Protein AF-A0A945E3A4-F1 (afdb_monomer)

Radius of gyration: 20.79 Å; Cα contacts (8 Å, |Δi|>4): 208; chains: 1; bounding box: 41×54×49 Å

Structure (mmCIF, N/CA/C/O backbone):
data_AF-A0A945E3A4-F1
#
_entry.id   AF-A0A945E3A4-F1
#
loop_
_atom_site.group_PDB
_atom_site.id
_atom_site.type_symbol
_atom_site.label_atom_id
_atom_site.label_alt_id
_atom_site.label_comp_id
_atom_site.label_asym_id
_atom_site.label_entity_id
_atom_site.label_seq_id
_atom_site.pdbx_PDB_ins_code
_atom_site.Cartn_x
_atom_site.Cartn_y
_atom_site.Cartn_z
_atom_site.occupancy
_atom_site.B_iso_or_equiv
_atom_site.auth_seq_id
_atom_site.auth_comp_id
_atom_site.auth_asym_id
_atom_site.auth_atom_id
_atom_site.pdbx_PDB_model_num
ATOM 1 N N . MET A 1 1 ? 15.878 -13.103 3.533 1.00 56.16 1 MET A N 1
ATOM 2 C CA . MET A 1 1 ? 15.530 -12.099 4.561 1.00 56.16 1 MET A CA 1
ATOM 3 C C . MET A 1 1 ? 14.055 -11.806 4.390 1.00 56.16 1 MET A C 1
ATOM 5 O O . MET A 1 1 ? 13.652 -11.613 3.253 1.00 56.16 1 MET A O 1
ATOM 9 N N . THR A 1 2 ? 13.260 -11.865 5.453 1.00 68.75 2 THR A N 1
ATOM 10 C CA . THR A 1 2 ? 11.820 -11.583 5.386 1.00 68.75 2 THR A CA 1
ATOM 11 C C . THR A 1 2 ? 11.593 -10.082 5.463 1.00 68.75 2 THR A C 1
ATOM 13 O O . THR A 1 2 ? 12.149 -9.411 6.336 1.00 68.75 2 THR A O 1
ATOM 16 N N . GLU A 1 3 ? 10.825 -9.546 4.524 1.00 74.25 3 GLU A N 1
ATOM 17 C CA . GLU A 1 3 ? 10.538 -8.121 4.452 1.00 74.25 3 GLU A CA 1
ATOM 18 C C . GLU A 1 3 ? 9.245 -7.838 5.209 1.00 74.25 3 GLU A C 1
ATOM 20 O O . GLU A 1 3 ? 8.209 -8.436 4.931 1.00 74.25 3 GLU A O 1
ATOM 25 N N . LYS A 1 4 ? 9.311 -6.948 6.201 1.00 82.12 4 LYS A N 1
ATOM 26 C CA . LYS A 1 4 ? 8.195 -6.696 7.116 1.00 82.12 4 LYS A CA 1
ATOM 27 C C . LYS A 1 4 ? 7.527 -5.361 6.839 1.00 82.12 4 LYS A C 1
ATOM 29 O O . LYS A 1 4 ? 8.191 -4.324 6.792 1.00 82.12 4 LYS A O 1
ATOM 34 N N . VAL A 1 5 ? 6.204 -5.388 6.742 1.00 84.38 5 VAL A N 1
ATOM 35 C CA . VAL A 1 5 ? 5.333 -4.218 6.636 1.00 84.38 5 VAL A CA 1
ATOM 36 C C . VAL A 1 5 ? 4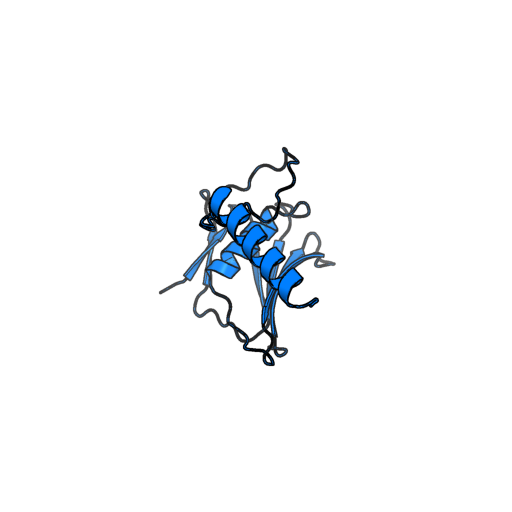.606 -4.030 7.959 1.00 84.38 5 VAL A C 1
ATOM 38 O O . VAL A 1 5 ? 3.935 -4.933 8.453 1.00 84.38 5 VAL A O 1
ATOM 41 N N . LEU A 1 6 ? 4.735 -2.841 8.542 1.00 84.88 6 LEU A N 1
ATOM 42 C CA . LEU A 1 6 ? 4.169 -2.513 9.845 1.00 84.88 6 LEU A CA 1
ATOM 43 C C . LEU A 1 6 ? 2.809 -1.841 9.684 1.00 84.88 6 LEU A C 1
ATOM 45 O O . LEU A 1 6 ? 2.705 -0.782 9.060 1.00 84.88 6 LEU A O 1
ATOM 49 N N . ILE A 1 7 ? 1.780 -2.387 10.323 1.00 84.56 7 ILE A N 1
ATOM 50 C CA . ILE A 1 7 ? 0.437 -1.796 10.325 1.00 84.56 7 ILE A CA 1
ATOM 51 C C . ILE A 1 7 ? -0.021 -1.450 11.747 1.00 84.56 7 ILE A C 1
ATOM 53 O O . ILE A 1 7 ? 0.414 -2.085 12.708 1.00 84.56 7 ILE A O 1
ATOM 57 N N . PRO A 1 8 ? -0.881 -0.435 11.934 1.00 82.62 8 PRO A N 1
ATOM 58 C CA . PRO A 1 8 ? -1.488 -0.169 13.232 1.00 82.62 8 PRO A CA 1
ATOM 59 C C . PRO A 1 8 ? -2.311 -1.364 13.707 1.00 82.62 8 PRO A C 1
ATOM 61 O O . PRO A 1 8 ? -3.031 -1.974 12.915 1.00 82.62 8 PRO A O 1
ATOM 64 N N . GLN A 1 9 ? -2.270 -1.622 15.012 1.00 81.19 9 GLN A N 1
ATOM 65 C CA . GLN A 1 9 ? -3.036 -2.704 15.634 1.00 81.19 9 GLN A CA 1
ATOM 66 C C . GLN A 1 9 ? -4.531 -2.638 15.303 1.00 81.19 9 GLN A C 1
ATOM 68 O O . GLN A 1 9 ? -5.145 -1.563 15.345 1.00 81.19 9 GLN A O 1
ATOM 73 N N . GLY A 1 10 ? -5.105 -3.804 14.999 1.00 78.06 10 GLY A N 1
ATOM 74 C CA . GLY A 1 10 ? -6.512 -3.957 14.632 1.00 78.06 10 GLY A CA 1
ATOM 75 C C . GLY A 1 10 ? -6.863 -3.485 13.217 1.00 78.06 10 GLY A C 1
ATOM 76 O O . GLY A 1 10 ? -8.045 -3.393 12.891 1.00 78.06 10 GLY A O 1
ATOM 77 N N . THR A 1 11 ? -5.873 -3.169 12.377 1.00 83.50 11 THR A N 1
ATOM 78 C CA . THR A 1 11 ? -6.103 -2.898 10.952 1.00 83.50 11 THR A CA 1
ATOM 79 C C . THR A 1 11 ? -6.183 -4.219 10.201 1.00 83.50 11 THR A C 1
ATOM 81 O O . THR A 1 11 ? -5.212 -4.965 10.165 1.00 83.50 11 THR A O 1
ATOM 84 N N . LYS A 1 12 ? -7.314 -4.498 9.552 1.00 88.38 12 LYS A N 1
ATOM 85 C CA . LYS A 1 12 ? -7.415 -5.635 8.631 1.00 88.38 12 LYS A CA 1
ATOM 86 C C . LYS A 1 12 ? -6.824 -5.233 7.283 1.00 88.38 12 LYS A C 1
ATOM 88 O O . LYS A 1 12 ? -7.312 -4.279 6.676 1.00 88.38 12 LYS A O 1
ATOM 93 N N . LEU A 1 13 ? -5.788 -5.938 6.838 1.00 89.56 13 LEU A N 1
ATOM 94 C CA . LEU A 1 13 ? -5.137 -5.734 5.546 1.00 89.56 13 LEU A CA 1
ATOM 95 C C . LEU A 1 13 ? -5.188 -7.035 4.740 1.00 89.56 13 LEU A C 1
ATOM 97 O O . LEU A 1 13 ? -4.838 -8.089 5.261 1.00 89.56 13 LEU A O 1
ATOM 101 N N . ASP A 1 14 ? -5.595 -6.930 3.482 1.00 89.94 14 ASP A N 1
ATOM 102 C CA . ASP A 1 14 ? -5.547 -7.999 2.489 1.00 89.94 14 ASP A CA 1
ATOM 103 C C . ASP A 1 14 ? -4.699 -7.537 1.298 1.00 89.94 14 ASP A C 1
ATOM 105 O O . ASP A 1 14 ? -4.829 -6.395 0.847 1.00 89.94 14 ASP A O 1
ATOM 109 N N . ILE A 1 15 ? -3.806 -8.399 0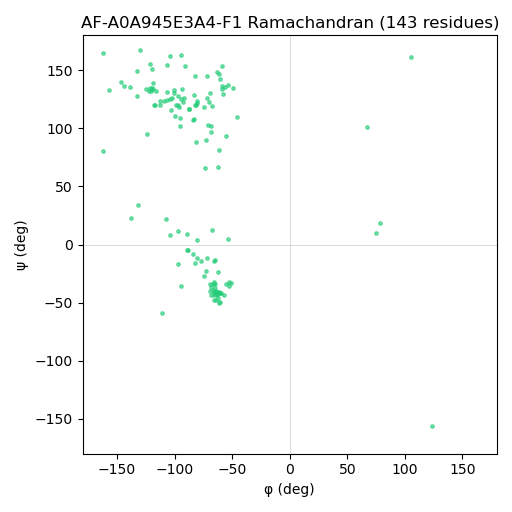.813 1.00 89.38 15 ILE A N 1
ATOM 110 C CA . ILE A 1 15 ? -2.918 -8.099 -0.314 1.00 89.38 15 ILE A CA 1
ATOM 111 C C . ILE A 1 15 ? -3.235 -9.074 -1.435 1.00 89.38 15 ILE A C 1
ATOM 113 O O . ILE A 1 15 ? -3.096 -10.285 -1.290 1.00 89.38 15 ILE A O 1
ATOM 117 N N . GLN A 1 16 ? -3.638 -8.516 -2.567 1.00 90.75 16 GLN A N 1
ATOM 118 C CA . GLN A 1 16 ? -4.027 -9.243 -3.760 1.00 90.75 16 GLN A CA 1
ATOM 119 C C . GLN A 1 16 ? -3.050 -8.913 -4.880 1.00 90.75 16 GLN A C 1
ATOM 121 O O . GLN A 1 16 ? -2.778 -7.741 -5.147 1.00 90.75 16 GLN A O 1
ATOM 126 N N . TYR A 1 17 ? -2.568 -9.941 -5.565 1.00 89.06 17 TYR A N 1
ATOM 127 C CA . TYR A 1 17 ? -1.760 -9.788 -6.769 1.00 89.06 17 TYR A CA 1
ATOM 128 C C . TYR A 1 17 ? -2.661 -9.938 -7.990 1.00 89.06 17 TYR A C 1
ATOM 130 O O . TYR A 1 17 ? -3.447 -10.880 -8.080 1.00 89.06 17 TYR A O 1
ATOM 138 N N . GLY A 1 18 ? -2.601 -8.961 -8.887 1.00 84.31 18 GLY A N 1
ATOM 139 C CA . GLY A 1 18 ? -3.286 -8.976 -10.170 1.00 84.31 18 GLY A CA 1
ATOM 140 C C . GLY A 1 18 ? -2.318 -9.270 -11.308 1.00 84.31 18 GLY A C 1
ATOM 141 O O . GLY A 1 18 ? -1.109 -9.106 -11.166 1.00 84.31 18 GLY A O 1
ATOM 142 N N . GLU A 1 19 ? -2.872 -9.675 -12.446 1.00 83.12 19 GLU A N 1
ATOM 143 C CA . GLU A 1 19 ? -2.101 -9.919 -13.665 1.00 83.12 19 GLU A CA 1
ATOM 144 C C . GLU A 1 19 ? -1.399 -8.653 -14.158 1.00 83.12 19 GLU A C 1
ATOM 146 O O . GLU A 1 19 ? -1.930 -7.547 -14.045 1.00 83.12 19 GLU A O 1
ATOM 151 N N . ASP A 1 20 ? -0.222 -8.820 -14.752 1.00 84.62 20 ASP A N 1
ATOM 152 C CA . ASP A 1 20 ? 0.514 -7.734 -15.385 1.00 84.62 20 ASP A CA 1
ATOM 153 C C . ASP A 1 20 ? -0.221 -7.232 -16.639 1.00 84.62 20 ASP A C 1
ATOM 155 O O . ASP A 1 20 ? -0.444 -7.975 -17.592 1.00 84.62 20 ASP A O 1
ATOM 159 N N . GLN A 1 21 ? -0.602 -5.954 -16.631 1.00 83.81 21 GLN A N 1
ATOM 160 C CA . GLN A 1 21 ? -1.292 -5.277 -17.739 1.00 83.81 21 GLN A CA 1
ATOM 161 C C . GLN A 1 21 ? -0.371 -4.279 -18.468 1.00 83.81 21 GLN A C 1
ATOM 163 O O . GLN A 1 21 ? -0.842 -3.306 -19.058 1.00 83.81 21 GLN A O 1
ATOM 168 N N . GLY A 1 22 ? 0.952 -4.452 -18.367 1.00 83.75 22 GLY A N 1
ATOM 169 C CA . GLY A 1 22 ? 1.936 -3.514 -18.921 1.00 83.75 22 GLY A CA 1
ATOM 170 C C . GLY A 1 22 ? 2.136 -2.265 -18.053 1.00 83.75 22 GLY A C 1
ATOM 171 O O . GLY A 1 22 ? 2.649 -1.242 -18.518 1.00 83.75 22 GLY A O 1
ATOM 172 N N . SER A 1 23 ? 1.730 -2.322 -16.780 1.00 86.31 23 SER A N 1
ATOM 173 C CA . SER A 1 23 ? 1.817 -1.209 -15.829 1.00 86.31 23 SER A CA 1
ATOM 174 C C . SER A 1 23 ? 2.082 -1.692 -14.410 1.00 86.31 23 SER A C 1
ATOM 176 O O . SER A 1 23 ? 1.429 -2.634 -13.967 1.00 86.31 23 SER A O 1
ATOM 178 N N . ASN A 1 24 ? 2.939 -0.978 -13.676 1.00 89.62 24 ASN A N 1
ATOM 179 C CA . ASN A 1 24 ? 3.138 -1.206 -12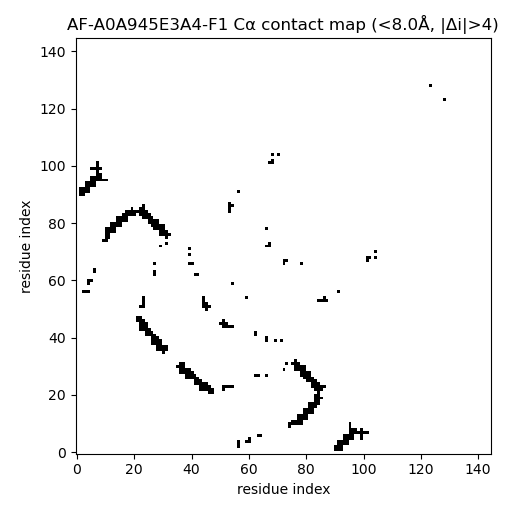.247 1.00 89.62 24 ASN A CA 1
ATOM 180 C C . ASN A 1 24 ? 2.267 -0.245 -11.443 1.00 89.62 24 ASN A C 1
ATOM 182 O O . ASN A 1 24 ? 2.509 0.967 -11.404 1.00 89.62 24 ASN A O 1
ATOM 186 N N . LEU A 1 25 ? 1.232 -0.785 -10.803 1.00 91.31 25 LEU A N 1
ATOM 187 C CA . LEU A 1 25 ? 0.225 -0.004 -10.102 1.00 91.31 25 LEU A CA 1
ATOM 188 C C . LEU A 1 25 ? -0.248 -0.717 -8.827 1.00 91.31 25 LEU A C 1
ATOM 190 O O . LEU A 1 25 ? -0.509 -1.913 -8.831 1.00 91.31 25 LEU A O 1
ATOM 194 N N . ILE A 1 26 ? -0.389 0.024 -7.729 1.00 91.75 26 ILE A N 1
ATOM 195 C CA . ILE A 1 26 ? -1.048 -0.459 -6.512 1.00 91.75 26 ILE A CA 1
ATOM 196 C C . ILE A 1 26 ? -2.331 0.329 -6.317 1.00 91.75 26 ILE A C 1
ATOM 198 O O . ILE A 1 26 ? -2.298 1.554 -6.188 1.00 91.75 26 ILE A O 1
ATOM 202 N N . HIS A 1 27 ? -3.451 -0.371 -6.222 1.00 92.44 27 HIS A N 1
ATOM 203 C CA . HIS A 1 27 ? -4.725 0.200 -5.817 1.00 92.44 27 HIS A CA 1
ATOM 204 C C . HIS A 1 27 ? -5.010 -0.128 -4.353 1.00 92.44 27 HIS A C 1
ATOM 206 O O . HIS A 1 27 ? -4.902 -1.278 -3.940 1.00 92.44 27 HIS A O 1
ATOM 212 N N . ALA A 1 28 ? -5.425 0.871 -3.583 1.00 92.94 28 ALA A N 1
ATOM 213 C CA . ALA A 1 28 ? -5.941 0.693 -2.237 1.00 92.94 28 ALA A CA 1
ATOM 214 C C . ALA A 1 28 ? -7.466 0.844 -2.249 1.00 92.94 28 ALA A C 1
ATOM 216 O O . ALA A 1 28 ? -7.987 1.876 -2.683 1.00 92.94 28 ALA A O 1
ATOM 217 N N . PHE A 1 29 ? -8.169 -0.159 -1.733 1.00 91.69 29 PHE A N 1
ATOM 218 C CA . PHE A 1 29 ? -9.620 -0.171 -1.576 1.00 91.69 29 PHE A CA 1
ATOM 219 C C . PHE A 1 29 ? -10.016 -0.369 -0.115 1.00 91.69 29 PHE A C 1
ATOM 221 O O . PHE A 1 29 ? -9.277 -0.951 0.676 1.00 91.69 29 PHE A O 1
ATOM 228 N N . LEU A 1 30 ? -11.212 0.090 0.240 1.00 91.19 30 LEU A N 1
ATOM 229 C CA . LEU A 1 30 ? -11.846 -0.190 1.519 1.00 91.19 30 LEU A CA 1
ATOM 230 C C . LEU A 1 30 ? -13.068 -1.065 1.329 1.00 91.19 30 LEU A C 1
ATOM 232 O O . LEU A 1 30 ? -14.063 -0.650 0.726 1.00 91.19 30 LEU A O 1
ATOM 236 N N . LYS A 1 31 ? -13.023 -2.230 1.960 1.00 89.06 31 LYS A N 1
ATOM 237 C CA . LYS A 1 31 ? -14.168 -3.113 2.100 1.00 89.06 31 LYS A CA 1
ATOM 238 C C . LYS A 1 31 ? -14.839 -2.844 3.441 1.00 89.06 31 LYS A C 1
ATOM 240 O O . LYS A 1 31 ? -14.332 -3.217 4.501 1.00 89.06 31 LYS A O 1
ATOM 245 N N . ILE A 1 32 ? -15.945 -2.103 3.387 1.00 82.88 32 ILE A N 1
ATOM 246 C CA . ILE A 1 32 ? -16.776 -1.752 4.553 1.00 82.88 32 ILE A CA 1
ATOM 247 C C . ILE A 1 32 ? -17.922 -2.761 4.707 1.00 82.88 32 ILE A C 1
ATOM 249 O O . ILE A 1 32 ? -18.297 -3.103 5.824 1.00 82.88 32 ILE A O 1
ATOM 253 N N . THR A 1 33 ? -18.455 -3.238 3.582 1.00 76.81 33 THR A N 1
ATOM 254 C CA . THR A 1 33 ? -19.507 -4.254 3.477 1.00 76.81 33 THR A CA 1
ATOM 255 C C . THR A 1 33 ? -19.071 -5.327 2.482 1.00 76.81 33 THR A C 1
ATOM 257 O O . THR A 1 33 ? -18.121 -5.128 1.724 1.00 76.81 33 THR A O 1
ATOM 260 N N . ASP A 1 34 ? -19.776 -6.457 2.445 1.00 73.62 34 ASP A N 1
ATOM 261 C CA . ASP A 1 34 ? -19.424 -7.567 1.550 1.00 73.62 34 ASP A CA 1
ATOM 262 C C . ASP A 1 34 ? -19.723 -7.301 0.068 1.00 73.62 34 ASP A C 1
ATOM 264 O O . ASP A 1 34 ? -19.251 -8.041 -0.791 1.00 73.62 34 ASP A O 1
ATOM 268 N N . TYR A 1 35 ? -20.464 -6.233 -0.239 1.00 64.44 35 TYR A N 1
ATOM 269 C CA . TYR A 1 35 ? -21.019 -5.989 -1.572 1.00 64.44 35 TYR A CA 1
ATOM 270 C C . TYR A 1 35 ? -20.194 -5.045 -2.453 1.00 64.44 35 TYR A C 1
ATOM 272 O O . TYR A 1 35 ? -20.427 -5.003 -3.659 1.00 64.44 35 TYR A O 1
ATOM 280 N N . SER A 1 36 ? -19.262 -4.264 -1.895 1.00 75.62 36 SER A N 1
ATOM 281 C CA . SER A 1 36 ? -18.509 -3.289 -2.695 1.00 75.62 36 SER A CA 1
ATOM 282 C C . SER A 1 36 ? -17.162 -2.900 -2.092 1.00 75.62 36 SER A C 1
ATOM 284 O O . SER A 1 36 ? -17.088 -2.482 -0.931 1.00 75.62 36 SER A O 1
ATOM 286 N N . ASP A 1 37 ? -16.137 -2.911 -2.941 1.00 85.75 37 ASP A N 1
ATOM 287 C CA . ASP A 1 37 ? -14.822 -2.353 -2.650 1.00 85.75 37 ASP A CA 1
ATOM 288 C C . ASP A 1 37 ? -14.807 -0.864 -3.018 1.00 85.75 37 ASP A C 1
ATOM 290 O O . ASP A 1 37 ? -14.967 -0.483 -4.179 1.00 85.75 37 ASP A O 1
ATOM 294 N N . ASN A 1 38 ? -14.611 0.006 -2.028 1.00 87.62 38 ASN A N 1
ATOM 295 C CA . ASN A 1 38 ? -14.551 1.447 -2.258 1.00 87.62 38 ASN A CA 1
ATOM 296 C C . ASN A 1 38 ? -13.123 1.855 -2.597 1.00 87.62 38 ASN A C 1
ATOM 298 O O . ASN A 1 38 ? -12.235 1.742 -1.752 1.00 87.62 38 ASN A O 1
ATOM 302 N N . PHE A 1 39 ? -12.898 2.365 -3.805 1.00 88.88 39 PHE A N 1
ATOM 303 C CA . PHE A 1 39 ? -11.589 2.891 -4.181 1.00 88.88 39 PHE A CA 1
ATOM 304 C C . PHE A 1 39 ? -11.164 4.028 -3.246 1.00 88.88 39 PHE A C 1
ATOM 306 O O . PHE A 1 39 ? -11.943 4.940 -2.958 1.00 88.88 39 PHE A O 1
ATOM 313 N N . LEU A 1 40 ? -9.917 3.970 -2.782 1.00 89.19 40 LEU A N 1
ATOM 314 C CA . LEU A 1 40 ? -9.355 4.951 -1.866 1.00 89.19 40 LEU A CA 1
ATOM 315 C C . LEU A 1 40 ? -8.280 5.793 -2.545 1.00 89.19 40 LEU A C 1
ATOM 317 O O . LEU A 1 40 ? -8.374 7.018 -2.578 1.00 89.19 40 LEU A O 1
ATOM 321 N N . LEU A 1 41 ? -7.239 5.136 -3.049 1.00 91.94 41 LEU A N 1
ATOM 322 C CA . LEU A 1 41 ? -6.090 5.781 -3.672 1.00 91.94 41 LEU A CA 1
ATOM 323 C C . LEU A 1 41 ? -5.299 4.781 -4.513 1.00 91.94 41 LEU A C 1
ATOM 325 O O . LEU A 1 41 ? -5.461 3.570 -4.380 1.00 91.94 41 LEU A O 1
ATOM 329 N N . ALA A 1 42 ? -4.425 5.306 -5.365 1.00 92.06 42 ALA A N 1
ATOM 330 C CA . ALA A 1 42 ? -3.540 4.517 -6.203 1.00 92.06 42 ALA A CA 1
ATOM 331 C C . ALA A 1 42 ? -2.106 5.045 -6.129 1.00 92.06 42 ALA A C 1
ATOM 333 O O . ALA A 1 42 ? -1.885 6.249 -5.974 1.00 92.06 42 ALA A O 1
ATOM 334 N N . MET A 1 43 ? -1.139 4.146 -6.280 1.00 91.75 43 MET A N 1
ATOM 335 C CA . MET A 1 43 ? 0.262 4.468 -6.522 1.00 91.75 43 MET A CA 1
ATOM 336 C C . MET A 1 43 ? 0.675 3.866 -7.858 1.00 91.75 43 MET A C 1
ATOM 338 O O . MET A 1 43 ? 0.349 2.720 -8.144 1.00 91.75 43 MET A O 1
ATOM 342 N N . PHE A 1 44 ? 1.378 4.644 -8.671 1.00 90.31 44 PHE A N 1
ATOM 343 C CA . PHE A 1 44 ? 1.764 4.264 -10.022 1.00 90.31 44 PHE A CA 1
ATOM 344 C C . PHE A 1 44 ? 3.276 4.387 -10.187 1.00 90.31 44 PHE A C 1
ATOM 346 O O . PHE A 1 44 ? 3.846 5.404 -9.791 1.00 90.31 44 PHE A O 1
ATOM 353 N N . ASN A 1 45 ? 3.892 3.365 -10.780 1.00 88.19 45 ASN A N 1
ATOM 354 C CA . ASN A 1 45 ? 5.341 3.223 -10.905 1.00 88.19 45 ASN A CA 1
ATOM 355 C C . ASN A 1 45 ? 5.778 2.858 -12.334 1.00 88.19 45 ASN A C 1
ATOM 357 O O . ASN A 1 45 ? 6.750 2.135 -12.547 1.00 88.19 45 ASN A O 1
ATOM 361 N N . GLY A 1 46 ? 5.052 3.383 -13.321 1.00 83.12 46 GLY A N 1
ATOM 362 C CA . GLY A 1 46 ? 5.448 3.338 -14.724 1.00 83.12 46 GLY A CA 1
ATOM 363 C C . GLY A 1 46 ? 4.666 2.342 -15.576 1.00 83.12 46 GLY A C 1
ATOM 364 O O . GLY A 1 46 ? 3.992 1.433 -15.084 1.00 83.12 46 GLY A O 1
ATOM 365 N N . TYR A 1 47 ? 4.751 2.583 -16.882 1.00 83.69 47 TYR A N 1
ATOM 366 C CA . TYR A 1 47 ? 4.274 1.705 -17.945 1.00 83.69 47 TYR A CA 1
ATOM 367 C C . TYR A 1 47 ? 5.480 1.057 -18.616 1.00 83.69 47 TYR A C 1
ATOM 369 O O . TYR A 1 47 ? 6.555 1.660 -18.662 1.00 83.69 47 TYR A O 1
ATOM 377 N N . GLU A 1 48 ? 5.278 -0.116 -19.207 1.00 80.06 48 GLU A N 1
ATOM 378 C CA . GLU A 1 48 ? 6.299 -0.819 -19.992 1.00 80.06 48 GLU A CA 1
ATOM 379 C C . GLU A 1 48 ? 6.916 0.076 -21.086 1.00 80.06 48 GLU A C 1
ATOM 381 O O . GLU A 1 48 ? 8.122 0.060 -21.303 1.00 80.06 48 GLU A O 1
ATOM 386 N N . SER A 1 49 ? 6.118 0.960 -21.694 1.00 79.56 49 SER A N 1
ATOM 387 C CA . SER A 1 49 ? 6.552 1.876 -22.759 1.00 79.56 49 SER A CA 1
ATOM 388 C C . SER A 1 49 ? 7.568 2.952 -22.347 1.00 79.56 49 SER A C 1
ATOM 390 O O . SER A 1 49 ? 8.093 3.650 -23.212 1.00 79.56 49 SER A O 1
ATOM 392 N N . THR A 1 50 ? 7.777 3.179 -21.048 1.00 74.88 50 THR A N 1
ATOM 393 C CA . THR A 1 50 ? 8.552 4.322 -20.517 1.00 74.88 50 THR A CA 1
ATOM 394 C C . THR A 1 50 ? 9.487 3.932 -19.369 1.00 74.88 50 THR A C 1
ATOM 396 O O . THR A 1 50 ? 9.842 4.796 -18.573 1.00 74.88 50 THR A O 1
ATOM 399 N N . ASP A 1 51 ? 9.859 2.652 -19.289 1.00 76.50 51 ASP A N 1
ATOM 400 C CA . ASP A 1 51 ? 10.557 2.007 -18.170 1.00 76.50 51 ASP A CA 1
ATOM 401 C C . ASP A 1 51 ? 9.688 1.919 -16.901 1.00 76.50 51 ASP A C 1
ATOM 403 O O . ASP A 1 51 ? 9.521 2.882 -16.147 1.00 76.50 51 ASP A O 1
ATOM 407 N N . ARG A 1 52 ? 9.117 0.733 -16.653 1.00 82.56 52 ARG A N 1
ATOM 408 C CA . ARG A 1 52 ? 8.423 0.422 -15.395 1.00 82.56 52 ARG A CA 1
ATOM 409 C C . ARG A 1 52 ? 9.426 0.011 -14.320 1.00 82.56 52 ARG A C 1
ATOM 411 O O . ARG A 1 52 ? 10.428 -0.639 -14.606 1.00 82.56 52 ARG A O 1
ATOM 418 N N . THR A 1 53 ? 9.147 0.384 -13.076 1.00 85.44 53 THR A N 1
ATOM 419 C CA . THR A 1 53 ? 9.971 0.021 -11.916 1.00 85.44 53 THR A CA 1
ATOM 420 C C . THR A 1 53 ? 9.142 -0.756 -10.913 1.00 85.44 53 THR A C 1
ATOM 422 O O . THR A 1 53 ? 8.036 -0.328 -10.568 1.00 85.44 53 THR A O 1
ATOM 425 N N . SER A 1 54 ? 9.653 -1.882 -10.424 1.00 87.25 54 SER A N 1
ATOM 426 C CA . SER A 1 54 ? 8.957 -2.684 -9.417 1.00 87.25 54 SER A CA 1
ATOM 427 C C . SER A 1 54 ? 8.780 -1.900 -8.112 1.00 87.25 54 SER A C 1
ATOM 429 O O . SER A 1 54 ? 9.592 -1.030 -7.779 1.00 87.25 54 SER A O 1
ATOM 431 N N . PHE A 1 55 ? 7.698 -2.163 -7.378 1.00 89.19 55 PHE A N 1
ATOM 432 C CA . PHE A 1 55 ? 7.503 -1.532 -6.072 1.00 89.19 55 PHE A CA 1
ATOM 433 C C . PHE A 1 55 ? 8.463 -2.102 -5.036 1.00 89.19 55 PHE A C 1
ATOM 435 O O . PHE A 1 55 ? 8.760 -3.293 -5.012 1.00 89.19 55 PHE A O 1
ATOM 442 N N . THR A 1 56 ? 8.900 -1.238 -4.127 1.00 89.00 56 THR A N 1
ATOM 443 C CA . THR A 1 56 ? 9.655 -1.647 -2.945 1.00 89.00 56 THR A CA 1
ATOM 444 C C . THR A 1 56 ? 8.724 -1.835 -1.749 1.00 89.00 56 THR A C 1
ATOM 446 O O . THR A 1 56 ? 7.620 -1.291 -1.696 1.00 89.00 56 THR A O 1
ATOM 449 N N . VAL A 1 57 ? 9.191 -2.526 -0.709 1.00 87.31 57 VAL A N 1
ATOM 450 C CA . VAL A 1 57 ? 8.479 -2.634 0.582 1.00 87.31 57 VAL A CA 1
ATOM 451 C C . VAL A 1 57 ? 8.167 -1.260 1.173 1.00 87.31 57 VAL A C 1
ATOM 453 O O . VAL A 1 57 ? 7.134 -1.067 1.811 1.00 87.31 57 VAL A O 1
ATOM 456 N N . GLN A 1 58 ? 9.046 -0.278 0.952 1.00 87.00 58 GLN A N 1
ATOM 457 C CA . GLN A 1 58 ? 8.827 1.091 1.416 1.00 87.00 58 GLN A CA 1
ATOM 458 C C . GLN A 1 58 ? 7.628 1.739 0.718 1.00 87.00 58 GLN A C 1
ATOM 460 O O . GLN A 1 58 ? 6.894 2.496 1.355 1.00 87.00 58 GLN A O 1
ATOM 465 N N . ASP A 1 59 ? 7.388 1.415 -0.553 1.00 88.75 59 ASP A N 1
ATOM 466 C CA . ASP A 1 59 ? 6.221 1.891 -1.295 1.00 88.75 59 ASP A CA 1
ATOM 467 C C . ASP A 1 59 ? 4.931 1.258 -0.763 1.00 88.75 59 ASP A C 1
ATOM 469 O O . ASP A 1 59 ? 3.945 1.969 -0.548 1.00 88.75 59 ASP A O 1
ATOM 473 N N . ILE A 1 60 ? 4.969 -0.040 -0.428 1.00 89.81 60 ILE A N 1
ATOM 474 C CA . ILE A 1 60 ? 3.868 -0.745 0.251 1.00 89.81 60 ILE A CA 1
ATOM 475 C C . ILE A 1 60 ? 3.574 -0.109 1.616 1.00 89.81 60 ILE A C 1
ATOM 477 O O . ILE A 1 60 ? 2.440 0.263 1.922 1.00 89.81 60 ILE A O 1
ATOM 481 N N . GLN A 1 61 ? 4.607 0.103 2.429 1.00 88.88 61 GLN A N 1
ATOM 482 C CA . GLN A 1 61 ? 4.474 0.760 3.727 1.00 88.88 61 GLN A CA 1
ATOM 483 C C . GLN A 1 61 ? 3.857 2.159 3.581 1.00 88.88 61 GLN A C 1
ATOM 485 O O . GLN A 1 61 ? 2.973 2.552 4.344 1.00 88.88 61 GLN A O 1
ATOM 490 N N . LYS A 1 62 ? 4.307 2.921 2.582 1.00 88.38 62 LYS A N 1
ATOM 491 C CA . LYS A 1 62 ? 3.839 4.281 2.321 1.00 88.38 62 LYS A CA 1
ATOM 492 C C . LYS A 1 62 ? 2.377 4.308 1.894 1.00 88.38 62 LYS A C 1
ATOM 494 O O . LYS A 1 62 ? 1.619 5.112 2.438 1.00 88.38 62 LYS A O 1
ATOM 499 N N . ILE A 1 63 ? 1.968 3.453 0.954 1.00 90.25 63 ILE A N 1
ATOM 500 C CA . ILE A 1 63 ? 0.583 3.435 0.475 1.00 90.25 63 ILE A CA 1
ATOM 501 C C . ILE A 1 63 ? -0.386 3.028 1.591 1.00 90.25 63 ILE A C 1
ATOM 503 O O . ILE A 1 63 ? -1.439 3.647 1.735 1.00 90.25 63 ILE A O 1
ATOM 507 N N . ILE A 1 64 ? 0.008 2.083 2.452 1.00 88.94 64 ILE A N 1
ATOM 508 C CA . ILE A 1 64 ? -0.775 1.683 3.629 1.00 88.94 64 ILE A CA 1
ATOM 509 C C . ILE A 1 64 ? -0.951 2.852 4.590 1.00 88.94 64 ILE A C 1
ATOM 511 O O . ILE A 1 64 ? -2.071 3.162 4.996 1.00 88.94 64 ILE A O 1
ATOM 515 N N . LEU A 1 65 ? 0.139 3.537 4.940 1.00 86.81 65 LEU A N 1
ATOM 516 C CA . LEU A 1 65 ? 0.067 4.679 5.848 1.00 86.81 65 LEU A CA 1
ATOM 517 C C . LEU A 1 65 ? -0.819 5.788 5.275 1.00 86.81 65 LEU A C 1
ATOM 519 O O . LEU A 1 65 ? -1.647 6.335 6.002 1.00 86.81 65 LEU A O 1
ATOM 523 N N . MET A 1 66 ? -0.699 6.074 3.973 1.00 88.50 66 MET A N 1
ATOM 524 C CA . MET A 1 66 ? -1.563 7.029 3.273 1.00 88.50 66 MET A CA 1
ATOM 525 C C . MET A 1 66 ? -3.036 6.602 3.299 1.00 88.50 66 MET A C 1
ATOM 527 O O . MET A 1 66 ? -3.910 7.440 3.525 1.00 88.50 66 MET A O 1
ATOM 531 N N . ALA A 1 67 ? -3.318 5.311 3.116 1.00 88.25 67 ALA A N 1
ATOM 532 C CA . ALA A 1 67 ? -4.672 4.775 3.142 1.00 88.25 67 ALA A CA 1
ATOM 533 C C . ALA A 1 67 ? -5.305 4.900 4.533 1.00 88.25 67 ALA A C 1
ATOM 535 O O . ALA A 1 67 ? -6.436 5.356 4.667 1.00 88.25 67 ALA A O 1
ATOM 536 N N . ILE A 1 68 ? -4.561 4.584 5.589 1.00 85.81 68 ILE A N 1
ATOM 537 C CA . ILE A 1 68 ? -5.079 4.603 6.961 1.00 85.81 68 ILE A CA 1
ATOM 538 C C . ILE A 1 68 ? -5.385 6.032 7.439 1.00 85.81 68 ILE A C 1
ATOM 540 O O . ILE A 1 68 ? -6.374 6.275 8.143 1.00 85.81 68 ILE A O 1
ATOM 544 N N . VAL A 1 69 ? -4.573 7.015 7.038 1.00 84.06 69 VAL A N 1
ATOM 545 C CA . VAL A 1 69 ? -4.849 8.424 7.364 1.00 84.06 69 VAL A CA 1
ATOM 546 C C . VAL A 1 69 ? -5.949 9.034 6.492 1.00 84.06 69 VAL A C 1
ATOM 548 O O . VAL A 1 69 ? -6.491 10.078 6.862 1.00 84.06 69 VAL A O 1
ATOM 551 N N . HIS A 1 70 ? -6.333 8.383 5.386 1.00 84.75 70 HIS A N 1
ATOM 552 C CA . HIS A 1 70 ? -7.345 8.887 4.460 1.00 84.75 70 HIS A CA 1
ATOM 553 C C . HIS A 1 70 ? -8.698 9.113 5.160 1.00 84.75 70 HIS A C 1
ATOM 555 O O . HIS A 1 70 ? -9.145 8.234 5.891 1.00 84.75 70 HIS A O 1
ATOM 561 N N . PRO A 1 71 ? -9.414 10.231 4.926 1.00 82.00 71 PRO A N 1
ATOM 562 C CA . PRO A 1 71 ? -10.661 10.552 5.630 1.00 82.00 71 PRO A CA 1
ATOM 563 C C . PRO A 1 71 ? -11.734 9.458 5.598 1.00 82.00 71 PRO A C 1
ATOM 565 O O . PRO A 1 71 ? -12.463 9.307 6.576 1.00 82.00 71 PRO A O 1
ATOM 568 N N . SER A 1 72 ? -11.799 8.690 4.511 1.00 83.00 72 SER A N 1
ATOM 569 C CA . SER A 1 72 ? -12.765 7.598 4.332 1.00 83.00 72 SER A CA 1
ATOM 570 C C . SER A 1 72 ? -12.378 6.291 5.035 1.00 83.00 72 SER A C 1
ATOM 572 O O . SER A 1 72 ? -13.214 5.401 5.134 1.00 83.00 72 SER A O 1
ATOM 574 N N . PHE A 1 73 ? -11.141 6.148 5.534 1.00 84.31 73 PHE A N 1
ATOM 575 C CA . PHE A 1 73 ? -10.711 4.919 6.207 1.00 84.31 73 PHE A CA 1
ATOM 576 C C . PHE A 1 73 ? -11.413 4.745 7.553 1.00 84.31 73 PHE A C 1
ATOM 578 O O . PHE A 1 73 ? -11.412 5.660 8.381 1.00 84.31 73 PHE A O 1
ATOM 585 N N . SER A 1 74 ? -11.966 3.557 7.784 1.00 81.94 74 SER A N 1
ATOM 586 C CA . SER A 1 74 ? -12.628 3.170 9.028 1.00 81.94 74 SER A CA 1
ATOM 587 C C . SER A 1 74 ? -11.898 1.991 9.663 1.00 81.94 74 SER A C 1
ATOM 589 O O . SER A 1 74 ? -11.521 1.049 8.973 1.00 81.94 74 SER A O 1
ATOM 591 N N . LYS A 1 75 ? -11.738 1.992 10.990 1.00 76.12 75 LYS A N 1
ATOM 592 C CA . LYS A 1 75 ? -11.069 0.887 11.703 1.00 76.12 75 LYS A CA 1
ATOM 593 C C . LYS A 1 75 ? -11.791 -0.457 11.557 1.00 76.12 75 LYS A C 1
ATOM 595 O O . LYS A 1 75 ? -11.160 -1.494 11.683 1.00 76.12 75 LYS A O 1
ATOM 600 N N . ASN A 1 76 ? -13.092 -0.434 11.274 1.00 80.69 76 ASN A N 1
ATOM 601 C CA . ASN A 1 76 ? -13.888 -1.649 11.097 1.00 80.69 76 ASN A CA 1
ATOM 602 C C . ASN A 1 76 ? -13.870 -2.159 9.645 1.00 80.69 76 ASN A C 1
ATOM 604 O O . ASN A 1 76 ? -14.450 -3.204 9.368 1.00 80.69 76 ASN A O 1
ATOM 608 N N . SER A 1 77 ? -13.247 -1.418 8.723 1.00 85.12 77 SER A N 1
ATOM 609 C CA . SER A 1 77 ? -13.122 -1.809 7.317 1.00 85.12 77 SER A CA 1
ATOM 610 C C . SER A 1 77 ? -11.843 -2.600 7.066 1.00 85.12 77 SER A C 1
ATOM 612 O O . SER A 1 77 ? -10.855 -2.436 7.781 1.00 85.12 77 SER A O 1
ATOM 614 N N . THR A 1 78 ? -11.865 -3.440 6.035 1.00 90.38 78 THR A N 1
ATOM 615 C CA . THR A 1 78 ? -10.668 -4.130 5.544 1.00 90.38 78 THR A CA 1
ATOM 616 C 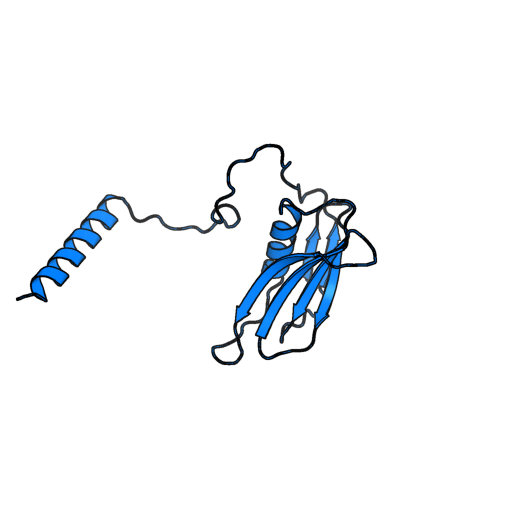C . THR A 1 78 ? -10.029 -3.284 4.450 1.00 90.38 78 THR A C 1
ATOM 618 O O . THR A 1 78 ? -10.702 -2.894 3.494 1.00 90.38 78 THR A O 1
ATOM 621 N N . LEU A 1 79 ? -8.744 -2.974 4.603 1.00 91.69 79 LEU A N 1
ATOM 622 C CA . LEU A 1 79 ? -7.932 -2.356 3.564 1.00 91.69 79 LEU A CA 1
ATOM 623 C C . LEU A 1 79 ? -7.486 -3.450 2.595 1.00 91.69 79 LEU A C 1
ATOM 625 O O . LEU A 1 79 ? -6.857 -4.413 3.014 1.00 91.69 79 LEU A O 1
ATOM 629 N N . ILE A 1 80 ? -7.795 -3.296 1.315 1.00 93.00 80 ILE A N 1
ATOM 630 C CA . ILE A 1 80 ? -7.358 -4.212 0.262 1.00 93.00 80 ILE A CA 1
ATOM 631 C C . ILE A 1 80 ? -6.319 -3.481 -0.579 1.00 93.00 80 ILE A C 1
ATOM 633 O O . ILE A 1 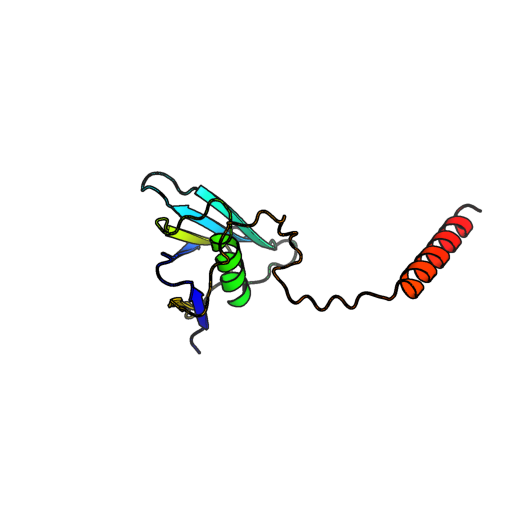80 ? -6.606 -2.411 -1.117 1.00 93.00 80 ILE A O 1
ATOM 637 N N . LEU A 1 81 ? -5.123 -4.047 -0.702 1.00 92.81 81 LEU A N 1
ATOM 638 C CA . LEU A 1 81 ? -4.111 -3.593 -1.649 1.00 92.81 81 LEU A CA 1
ATOM 639 C C . LEU A 1 81 ? -4.082 -4.545 -2.832 1.00 92.81 81 LEU A C 1
ATOM 641 O O . LEU A 1 81 ? -3.716 -5.705 -2.681 1.00 92.81 81 LEU A O 1
ATOM 645 N N . ARG A 1 82 ? -4.432 -4.044 -4.013 1.00 92.56 82 ARG A N 1
ATOM 646 C CA . ARG A 1 82 ? -4.288 -4.780 -5.264 1.00 92.56 82 ARG A CA 1
ATOM 647 C C . ARG A 1 82 ? -3.033 -4.310 -5.982 1.00 92.56 82 ARG A C 1
ATOM 649 O O . ARG A 1 82 ? -2.999 -3.178 -6.459 1.00 92.56 82 ARG A O 1
ATOM 656 N N . ILE A 1 83 ? -2.028 -5.172 -6.037 1.00 91.56 83 ILE A N 1
ATOM 657 C CA . ILE A 1 83 ? -0.734 -4.940 -6.677 1.00 91.56 83 ILE A CA 1
ATOM 658 C C . ILE A 1 83 ? -0.806 -5.537 -8.080 1.00 91.56 83 ILE A C 1
ATOM 660 O O . ILE A 1 83 ? -1.052 -6.726 -8.234 1.00 91.56 83 ILE A O 1
ATOM 664 N N . VAL A 1 84 ? -0.652 -4.696 -9.093 1.00 89.88 84 VAL A N 1
ATOM 665 C CA . VAL A 1 84 ? -0.736 -5.036 -10.517 1.00 89.88 84 VAL A CA 1
ATOM 666 C C . VAL A 1 84 ? 0.613 -4.727 -11.151 1.00 89.88 84 VAL A C 1
ATOM 668 O O . VAL A 1 84 ? 1.161 -3.648 -10.906 1.00 89.88 84 VAL A O 1
ATOM 671 N N . GLY A 1 85 ? 1.129 -5.649 -11.962 1.00 85.69 85 GLY A N 1
ATOM 672 C CA . GLY A 1 85 ? 2.380 -5.476 -12.701 1.00 85.69 85 GLY A CA 1
ATOM 673 C C . GLY A 1 85 ? 3.402 -6.572 -12.414 1.00 85.69 85 GLY A C 1
ATOM 674 O O . GLY A 1 85 ? 3.047 -7.666 -11.992 1.00 85.69 85 GLY A O 1
ATOM 675 N N . ASP A 1 86 ? 4.679 -6.260 -12.618 1.00 81.56 86 ASP A N 1
ATOM 676 C CA . ASP A 1 86 ? 5.796 -7.213 -12.507 1.00 81.56 86 ASP A CA 1
ATOM 677 C C . ASP A 1 86 ? 6.399 -7.327 -11.101 1.00 81.56 86 ASP A C 1
ATOM 679 O O . ASP A 1 86 ? 7.468 -7.906 -10.907 1.00 81.56 86 ASP A O 1
ATOM 683 N N . THR A 1 87 ? 5.751 -6.717 -10.110 1.00 81.62 87 THR A N 1
ATOM 684 C CA . THR A 1 87 ? 6.292 -6.684 -8.755 1.00 81.62 87 THR A CA 1
ATOM 685 C C . THR A 1 87 ? 5.934 -7.958 -8.005 1.00 81.62 87 THR A C 1
ATOM 687 O O . THR A 1 87 ? 4.805 -8.120 -7.542 1.00 81.62 87 THR A O 1
ATOM 690 N N . GLU A 1 88 ? 6.936 -8.807 -7.802 1.00 74.94 88 GLU A N 1
ATOM 691 C CA . GLU A 1 88 ? 6.850 -9.979 -6.937 1.00 74.94 88 GLU A CA 1
ATOM 692 C C . GLU A 1 88 ? 7.537 -9.712 -5.594 1.00 74.94 88 GLU A C 1
ATOM 694 O O . GLU A 1 88 ? 8.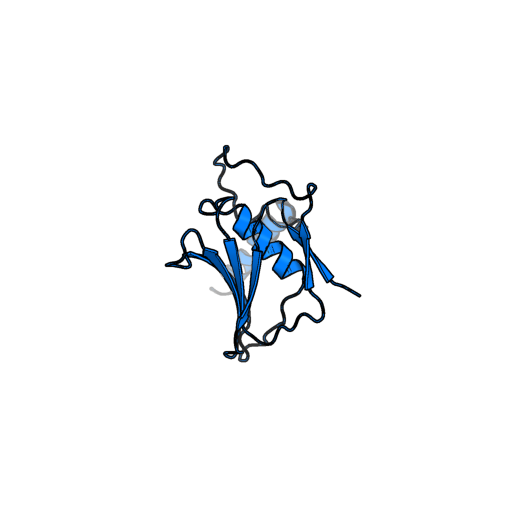712 -9.343 -5.535 1.00 74.94 88 GLU A O 1
ATOM 699 N N . PHE A 1 89 ? 6.817 -9.933 -4.492 1.00 77.50 89 PHE A N 1
ATOM 700 C CA . PHE A 1 89 ? 7.415 -9.940 -3.158 1.00 77.50 89 PHE A CA 1
ATOM 701 C C . PHE A 1 89 ? 7.673 -11.380 -2.734 1.00 77.50 89 PHE A C 1
ATOM 703 O O . PHE A 1 89 ? 6.749 -12.179 -2.616 1.00 77.50 89 PHE A O 1
ATOM 710 N N . SER A 1 90 ? 8.938 -11.704 -2.475 1.00 66.62 90 SER A N 1
ATOM 711 C CA . SER A 1 90 ? 9.349 -13.075 -2.160 1.00 66.62 90 SER A CA 1
ATOM 712 C C . SER A 1 90 ? 8.842 -13.567 -0.801 1.00 66.62 90 SER A C 1
ATOM 714 O O . SER A 1 90 ? 8.551 -14.749 -0.685 1.00 66.62 90 SER A O 1
ATOM 716 N N . ASN A 1 91 ? 8.732 -12.691 0.208 1.00 71.25 91 ASN A N 1
ATOM 717 C CA . ASN A 1 91 ? 8.152 -12.984 1.528 1.00 71.25 91 ASN A CA 1
ATOM 718 C C . ASN A 1 91 ? 7.780 -11.679 2.256 1.00 71.25 91 ASN A C 1
ATOM 720 O O . ASN A 1 91 ? 8.539 -11.193 3.104 1.00 71.25 91 ASN A O 1
ATOM 724 N N . LEU A 1 92 ? 6.631 -11.097 1.901 1.00 79.31 92 LEU A N 1
ATOM 725 C CA . LEU A 1 92 ? 6.093 -9.922 2.584 1.00 79.31 92 LEU A CA 1
ATOM 726 C C . LEU A 1 92 ? 5.324 -10.361 3.840 1.00 79.31 92 LEU A C 1
ATOM 728 O O . LEU A 1 92 ? 4.232 -10.918 3.745 1.00 79.31 92 LEU A O 1
ATOM 732 N N . GLU A 1 93 ? 5.878 -10.100 5.018 1.00 82.81 93 GLU A N 1
ATOM 733 C CA . GLU A 1 93 ? 5.194 -10.329 6.291 1.00 82.81 93 GLU A CA 1
ATOM 734 C C . GLU A 1 93 ? 4.491 -9.052 6.757 1.00 82.81 93 GLU A C 1
ATOM 736 O O . GLU A 1 93 ? 5.075 -7.967 6.773 1.00 82.81 93 GLU A O 1
ATOM 741 N N . ILE A 1 94 ? 3.236 -9.183 7.182 1.00 85.12 94 ILE A N 1
ATOM 742 C CA . ILE A 1 94 ? 2.469 -8.090 7.780 1.00 85.12 94 ILE A CA 1
ATOM 743 C C . ILE A 1 94 ? 2.569 -8.225 9.300 1.00 85.12 94 ILE A C 1
ATOM 745 O O . ILE A 1 94 ? 2.142 -9.227 9.869 1.00 85.12 94 ILE A O 1
ATOM 749 N N . GLU A 1 95 ? 3.113 -7.209 9.967 1.00 84.75 95 GLU A N 1
ATOM 750 C CA . GLU A 1 95 ? 3.253 -7.177 11.422 1.00 84.75 95 GLU A CA 1
ATOM 751 C C . GLU A 1 95 ? 2.430 -6.023 12.011 1.00 84.75 95 GLU A C 1
ATOM 753 O O . GLU A 1 95 ? 2.639 -4.843 11.712 1.00 84.75 95 GLU A O 1
ATOM 758 N N . GLU A 1 96 ? 1.481 -6.359 12.886 1.00 83.69 96 GLU A N 1
ATOM 759 C CA . GLU A 1 96 ? 0.757 -5.359 13.666 1.00 83.69 96 GLU A CA 1
ATOM 760 C C . GLU A 1 96 ? 1.670 -4.759 14.738 1.00 83.69 96 GLU A C 1
ATOM 762 O O . GLU A 1 96 ? 2.230 -5.459 15.580 1.00 83.69 96 GLU A O 1
ATOM 767 N N . SER A 1 97 ? 1.787 -3.434 14.762 1.00 80.44 97 SER A N 1
ATOM 768 C CA . SER A 1 97 ? 2.659 -2.736 15.698 1.00 80.44 97 SER A CA 1
ATOM 769 C C . SER A 1 97 ? 1.949 -1.574 16.379 1.00 80.44 97 SER A C 1
ATOM 771 O O . SER A 1 97 ? 1.432 -0.657 15.739 1.00 80.44 97 SER A O 1
ATOM 773 N N . SER A 1 98 ? 2.013 -1.550 17.712 1.00 73.69 98 SER A N 1
ATOM 774 C CA . SER A 1 98 ? 1.554 -0.424 18.541 1.00 73.69 98 SER A CA 1
ATOM 775 C C . SER A 1 98 ? 2.374 0.858 18.325 1.00 73.69 98 SER A C 1
ATOM 777 O O . SER A 1 98 ? 1.964 1.947 18.736 1.00 73.69 98 SER A O 1
ATOM 779 N N . ARG A 1 99 ? 3.534 0.749 17.660 1.00 75.31 99 ARG A N 1
ATOM 780 C CA . ARG A 1 99 ? 4.400 1.883 17.311 1.00 75.31 99 ARG A CA 1
ATOM 781 C C . ARG A 1 99 ? 3.830 2.714 16.163 1.00 75.31 99 ARG A C 1
ATOM 783 O O . ARG A 1 99 ? 4.091 3.916 16.108 1.00 75.31 99 ARG A O 1
ATOM 790 N N . VAL A 1 100 ? 3.032 2.111 15.277 1.00 71.31 100 VAL A N 1
ATOM 791 C CA . VAL A 1 100 ? 2.391 2.821 14.166 1.00 71.31 100 VAL A CA 1
ATOM 792 C C . VAL A 1 100 ? 1.139 3.520 14.690 1.00 71.31 100 VAL A C 1
ATOM 794 O O . VAL A 1 100 ? 0.034 2.981 14.694 1.00 71.31 100 VAL A O 1
ATOM 797 N N . LYS A 1 101 ? 1.320 4.747 15.181 1.00 66.50 101 LYS A N 1
ATOM 798 C CA . LYS A 1 101 ? 0.213 5.576 15.661 1.00 66.50 101 LYS A CA 1
ATOM 799 C C . LYS A 1 101 ? -0.491 6.233 14.482 1.00 66.50 101 LYS A C 1
ATOM 801 O O . LYS A 1 101 ? 0.114 7.003 13.743 1.00 66.50 101 LYS A O 1
ATOM 806 N N . VAL A 1 102 ? -1.791 5.981 14.351 1.00 64.31 102 VAL A N 1
ATOM 807 C CA . VAL A 1 102 ? -2.640 6.717 13.410 1.00 64.31 102 VAL A CA 1
ATOM 808 C C . VAL A 1 102 ? -2.901 8.110 13.989 1.00 64.31 102 VAL A C 1
ATOM 810 O O . VAL A 1 102 ? -3.482 8.202 15.076 1.00 64.31 102 VAL A O 1
ATOM 813 N N . PRO A 1 103 ? -2.485 9.202 13.323 1.00 62.50 103 PRO A N 1
ATOM 814 C CA . PRO A 1 103 ? -2.787 10.548 13.791 1.00 62.50 103 PRO A CA 1
ATOM 815 C C . PRO A 1 103 ? -4.306 10.747 13.901 1.00 62.50 103 PRO A C 1
ATOM 817 O O . PRO A 1 103 ? -5.073 10.426 12.993 1.00 62.50 103 PRO A O 1
ATOM 820 N N . ASN A 1 104 ? -4.751 11.247 15.055 1.00 51.19 104 ASN A N 1
ATOM 821 C CA . ASN A 1 104 ? -6.167 11.400 15.370 1.00 51.19 104 ASN A CA 1
ATOM 822 C C . ASN A 1 104 ? -6.778 12.521 14.505 1.00 51.19 104 ASN A C 1
ATOM 824 O O . ASN A 1 104 ? -6.325 13.663 14.562 1.00 51.19 104 ASN A O 1
ATOM 828 N N . ARG A 1 105 ? -7.820 12.215 13.718 1.00 56.72 105 ARG A N 1
ATOM 829 C CA . ARG A 1 105 ? -8.391 13.081 12.656 1.00 56.72 105 ARG A CA 1
ATOM 830 C C . ARG A 1 105 ? -9.089 14.372 13.132 1.00 56.72 105 ARG A C 1
ATOM 832 O O . ARG A 1 105 ? -9.779 15.020 12.347 1.00 56.72 105 ARG A O 1
ATOM 839 N N . LYS A 1 106 ? -8.942 14.783 14.396 1.00 49.31 106 LYS A N 1
ATOM 840 C CA . LYS A 1 106 ? -9.651 15.953 14.953 1.00 49.31 106 LYS A CA 1
ATOM 841 C C . LYS A 1 106 ? -9.038 17.315 14.617 1.00 49.31 106 LYS A C 1
ATOM 843 O O . LYS A 1 106 ? -9.589 18.332 15.021 1.00 49.31 106 LYS A O 1
ATOM 848 N N . THR A 1 107 ? -7.986 17.385 13.814 1.00 44.22 107 THR A N 1
ATOM 849 C CA . THR A 1 107 ? -7.480 18.659 13.293 1.00 44.22 107 THR A CA 1
ATOM 850 C C . THR A 1 107 ? -7.440 18.625 11.773 1.00 44.22 107 THR A C 1
ATOM 852 O O . THR A 1 107 ? -6.471 18.192 11.159 1.00 44.22 107 THR A O 1
ATOM 855 N N . LYS A 1 108 ? -8.504 19.147 11.145 1.00 44.56 108 LYS A N 1
ATOM 856 C CA . LYS A 1 108 ? -8.454 19.646 9.763 1.00 44.56 108 LYS A CA 1
ATOM 857 C C . LYS A 1 108 ? -7.446 20.802 9.698 1.00 44.56 108 LYS A C 1
ATOM 859 O O . LYS A 1 108 ? -7.822 21.969 9.709 1.00 44.56 108 LYS A O 1
ATOM 864 N N . LYS A 1 109 ? -6.158 20.495 9.607 1.00 44.16 109 LYS A N 1
ATOM 865 C CA . LYS A 1 109 ? -5.256 21.282 8.771 1.00 44.16 109 LYS A CA 1
ATOM 866 C C . LYS A 1 109 ? -5.093 20.478 7.496 1.00 44.16 109 LYS A C 1
ATOM 868 O O . LYS A 1 109 ? -4.901 19.270 7.565 1.00 44.16 109 LYS A O 1
ATOM 873 N N . LYS A 1 110 ? -5.276 21.132 6.346 1.00 41.78 110 LYS A N 1
ATOM 874 C CA . LYS A 1 110 ? -4.933 20.559 5.044 1.00 41.78 110 LYS A CA 1
ATOM 875 C C . LYS A 1 110 ? -3.544 19.942 5.182 1.00 41.78 110 LYS A C 1
ATOM 877 O O . LYS A 1 110 ? -2.581 20.678 5.375 1.00 41.78 110 LYS A O 1
ATOM 882 N N . ILE A 1 111 ? -3.467 18.617 5.153 1.00 46.28 111 ILE A N 1
ATOM 883 C CA . ILE A 1 111 ? -2.198 17.928 4.975 1.00 46.28 111 ILE A CA 1
ATOM 884 C C . ILE A 1 111 ? -1.875 18.174 3.507 1.00 46.28 111 ILE A C 1
ATOM 886 O O . ILE A 1 111 ? -2.351 17.465 2.621 1.00 46.28 111 ILE A O 1
ATOM 890 N N . ASP A 1 112 ? -1.166 19.268 3.237 1.00 40.31 112 ASP A N 1
ATOM 891 C CA . ASP A 1 112 ? -0.507 19.433 1.953 1.00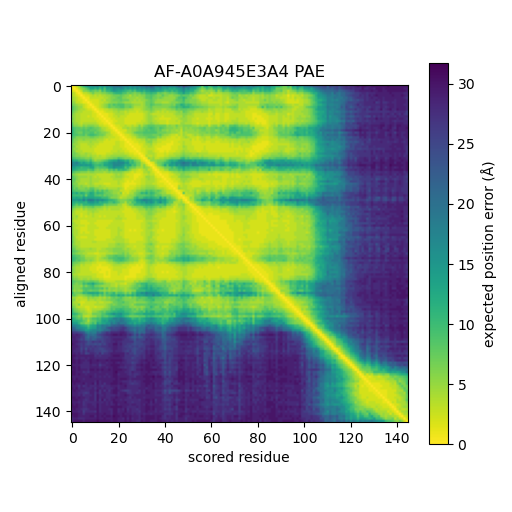 40.31 112 ASP A CA 1
ATOM 892 C C . ASP A 1 112 ? 0.397 18.204 1.781 1.00 40.31 112 ASP A C 1
ATOM 894 O O . ASP A 1 112 ? 1.085 17.800 2.721 1.00 40.31 112 ASP A O 1
ATOM 898 N N . GLN A 1 113 ? 0.400 17.595 0.593 1.00 44.59 113 GLN A N 1
ATOM 899 C CA . GLN A 1 113 ? 1.140 16.367 0.235 1.00 44.59 113 GLN A CA 1
ATOM 900 C C . GLN A 1 113 ? 2.666 16.406 0.522 1.00 44.59 113 GLN A C 1
ATOM 902 O O . GLN A 1 113 ? 3.395 15.477 0.186 1.00 44.59 113 GLN A O 1
ATOM 907 N N . ALA A 1 114 ? 3.174 17.474 1.137 1.00 45.06 114 ALA A N 1
ATOM 908 C CA . ALA A 1 114 ? 4.548 17.667 1.561 1.00 45.06 114 ALA A CA 1
ATOM 909 C C . ALA A 1 114 ? 4.910 17.014 2.913 1.00 45.06 114 ALA A C 1
ATOM 911 O O . ALA A 1 114 ? 6.100 16.875 3.176 1.00 45.06 114 ALA A O 1
ATOM 912 N N . GLU A 1 115 ? 3.951 16.616 3.760 1.00 47.78 115 GLU A N 1
ATOM 913 C CA . GLU A 1 115 ? 4.260 16.132 5.125 1.00 47.78 115 GLU A CA 1
ATOM 914 C C . GLU A 1 115 ? 4.536 14.619 5.251 1.00 47.78 115 GLU A C 1
ATOM 916 O O . GLU A 1 115 ? 4.947 14.170 6.317 1.00 47.78 115 GLU A O 1
ATOM 921 N N . ILE A 1 116 ? 4.389 13.819 4.185 1.00 46.88 116 ILE A N 1
ATOM 922 C CA . ILE A 1 116 ? 4.579 12.346 4.246 1.00 46.88 116 ILE A CA 1
ATOM 923 C C . ILE A 1 116 ? 5.990 11.903 3.786 1.00 46.88 116 ILE A C 1
ATOM 925 O O . ILE A 1 116 ? 6.267 10.721 3.620 1.00 46.88 116 ILE A O 1
ATOM 929 N N . LEU A 1 117 ? 6.947 12.820 3.622 1.00 44.53 117 LEU A N 1
ATOM 930 C CA . LEU A 1 117 ? 8.345 12.467 3.338 1.00 44.53 117 LEU A CA 1
ATOM 931 C C . LEU A 1 117 ? 9.294 13.367 4.139 1.00 44.53 117 LEU A C 1
ATOM 933 O O . LEU A 1 117 ? 9.147 14.589 4.058 1.00 44.53 117 LEU A O 1
ATOM 937 N N . PRO A 1 118 ? 10.363 12.846 4.774 1.00 44.16 118 PRO A N 1
ATOM 938 C CA . PRO A 1 118 ? 11.542 13.655 5.033 1.00 44.16 118 PRO A CA 1
ATOM 939 C C . PRO A 1 118 ? 12.281 13.841 3.699 1.00 44.16 118 PRO A C 1
ATOM 941 O O . PRO A 1 118 ? 13.381 13.343 3.484 1.00 44.16 118 PRO A O 1
ATOM 944 N N . LEU A 1 119 ? 11.662 14.551 2.753 1.00 46.44 119 LEU A N 1
ATOM 945 C CA . LEU A 1 119 ? 12.375 15.071 1.599 1.00 46.44 119 LEU A CA 1
ATOM 946 C C . LEU A 1 119 ? 13.250 16.197 2.137 1.00 46.44 119 LEU A C 1
ATOM 948 O O . LEU A 1 119 ? 12.769 17.303 2.389 1.00 46.44 119 LEU A O 1
ATOM 952 N N . THR A 1 120 ? 14.543 15.925 2.293 1.00 50.81 120 THR A N 1
ATOM 953 C CA . THR A 1 120 ? 15.596 16.932 2.447 1.00 50.81 120 THR A CA 1
ATOM 954 C C . THR A 1 120 ? 15.662 17.793 1.181 1.00 50.81 120 THR A C 1
ATOM 956 O O . THR A 1 120 ? 16.632 17.806 0.427 1.00 50.81 120 THR A O 1
ATOM 959 N N . LYS A 1 121 ? 14.613 18.578 0.917 1.00 51.41 121 LYS A N 1
ATOM 960 C CA . LYS A 1 121 ? 14.662 19.660 -0.057 1.00 51.41 121 LYS A CA 1
ATOM 961 C C . LYS A 1 121 ? 15.594 20.705 0.532 1.00 51.41 121 LYS A C 1
ATOM 963 O O . LYS A 1 121 ? 15.180 21.535 1.340 1.00 51.41 121 LYS A O 1
ATOM 968 N N . LYS A 1 122 ? 16.866 20.672 0.116 1.00 50.94 122 LYS A N 1
ATOM 969 C CA . LYS A 1 122 ? 17.797 21.795 0.271 1.00 50.94 122 LYS A CA 1
ATOM 970 C C . LYS A 1 122 ? 17.147 23.012 -0.380 1.00 50.94 122 LYS A C 1
ATOM 972 O O . LYS A 1 122 ? 17.227 23.237 -1.587 1.00 50.94 122 LYS A O 1
ATOM 977 N N . ASN A 1 123 ? 16.440 23.787 0.430 1.00 56.75 123 ASN A N 1
ATOM 978 C CA . ASN A 1 123 ? 15.832 25.027 0.003 1.00 56.75 123 ASN A CA 1
ATOM 979 C C . ASN A 1 123 ? 16.966 26.010 -0.292 1.00 56.75 123 ASN A C 1
ATOM 981 O O . ASN A 1 123 ? 17.561 26.576 0.619 1.00 56.75 123 ASN A O 1
ATOM 985 N N . SER A 1 124 ? 17.274 26.209 -1.576 1.00 62.09 124 SER A N 1
ATOM 986 C CA . SER A 1 124 ? 18.188 27.265 -2.023 1.00 62.09 124 SER A CA 1
ATOM 987 C C . SER A 1 124 ? 17.783 28.598 -1.386 1.00 62.09 124 SER A C 1
ATOM 989 O O . SER A 1 124 ? 16.590 28.940 -1.404 1.00 62.09 124 SER A O 1
ATOM 991 N N . SER A 1 125 ? 18.743 29.366 -0.872 1.00 69.88 125 SER A N 1
ATOM 992 C CA . SER A 1 125 ? 18.449 30.599 -0.136 1.00 69.88 125 SER A CA 1
ATOM 993 C C . SER A 1 125 ? 17.655 31.599 -0.993 1.00 69.88 125 SER A C 1
ATOM 995 O O . SER A 1 125 ? 17.748 31.616 -2.227 1.00 69.88 125 SER A O 1
ATOM 997 N N . LYS A 1 126 ? 16.872 32.481 -0.350 1.00 68.81 126 LYS A N 1
ATOM 998 C CA . LYS A 1 126 ? 16.111 33.543 -1.045 1.00 68.81 126 LYS A CA 1
ATOM 999 C C . LYS A 1 126 ? 17.004 34.360 -1.995 1.00 68.81 126 LYS A C 1
ATOM 1001 O O . LYS A 1 126 ? 16.550 34.757 -3.069 1.00 68.81 126 LYS A O 1
ATOM 1006 N N . SER A 1 127 ? 18.276 34.550 -1.634 1.00 69.12 127 SER A N 1
ATOM 1007 C CA . SER A 1 127 ? 19.277 35.230 -2.464 1.00 69.12 127 SER A CA 1
ATOM 1008 C C . SER A 1 127 ? 19.573 34.468 -3.765 1.00 69.12 127 SER A C 1
ATOM 1010 O O . SER A 1 127 ? 19.473 35.045 -4.852 1.00 69.12 127 SER A O 1
ATOM 1012 N N . GLN A 1 128 ? 19.811 33.153 -3.689 1.00 70.12 128 GLN A N 1
ATOM 1013 C CA . GLN A 1 128 ? 20.066 32.308 -4.865 1.00 70.12 128 GLN A CA 1
ATOM 1014 C C . GLN A 1 128 ? 18.874 32.293 -5.834 1.00 70.12 128 GLN A C 1
ATOM 1016 O O . GLN A 1 128 ? 19.052 32.458 -7.044 1.00 70.12 128 GLN A O 1
ATOM 1021 N N . ARG A 1 129 ? 17.640 32.207 -5.314 1.00 76.56 129 ARG A N 1
ATOM 1022 C CA . ARG A 1 129 ? 16.416 32.263 -6.140 1.00 76.56 129 ARG A CA 1
ATOM 1023 C C . ARG A 1 129 ? 16.271 33.608 -6.860 1.00 76.56 129 ARG A C 1
ATOM 1025 O O . ARG A 1 129 ? 15.917 33.651 -8.041 1.00 76.56 129 ARG A O 1
ATOM 1032 N N . LYS A 1 130 ? 16.590 34.717 -6.181 1.00 77.88 130 LYS A N 1
ATOM 1033 C CA . LYS A 1 130 ? 16.524 36.073 -6.756 1.00 77.88 130 LYS A CA 1
ATOM 1034 C C . LYS A 1 130 ? 17.567 36.263 -7.865 1.00 77.88 130 LYS A C 1
ATOM 1036 O O . LYS A 1 130 ? 17.252 36.853 -8.901 1.00 77.88 130 LYS A O 1
ATOM 1041 N N . GLN A 1 131 ? 18.774 35.716 -7.698 1.00 73.88 131 GLN A N 1
ATOM 1042 C CA . GLN A 1 131 ? 19.821 35.758 -8.724 1.00 73.88 131 GLN A CA 1
ATOM 1043 C C . GLN A 1 131 ? 19.479 34.904 -9.955 1.00 73.88 131 GLN A C 1
ATOM 1045 O O . GLN A 1 131 ? 19.623 35.380 -11.085 1.00 73.88 131 GLN A O 1
ATOM 1050 N N . ALA A 1 132 ? 18.951 33.690 -9.763 1.00 75.31 132 ALA A N 1
ATOM 1051 C CA . ALA A 1 132 ? 18.510 32.830 -10.863 1.00 75.31 132 ALA A CA 1
ATOM 1052 C C . ALA A 1 132 ? 17.407 33.499 -11.708 1.00 75.31 132 ALA A C 1
ATOM 1054 O O . ALA A 1 132 ? 17.477 33.503 -12.940 1.00 75.31 132 ALA A O 1
ATOM 1055 N N . ARG A 1 133 ? 16.440 34.165 -11.059 1.00 77.50 133 ARG A N 1
ATOM 1056 C CA . ARG A 1 133 ? 15.360 34.900 -11.742 1.00 77.50 133 ARG A CA 1
ATOM 1057 C C . ARG A 1 133 ? 15.889 36.087 -12.558 1.00 77.50 133 ARG A C 1
ATOM 1059 O O . ARG A 1 133 ? 15.468 36.280 -13.697 1.00 77.50 133 ARG A O 1
ATOM 1066 N N . LYS A 1 134 ? 16.872 36.835 -12.033 1.00 78.56 134 LYS A N 1
ATOM 1067 C CA . LYS A 1 134 ? 17.543 37.918 -12.778 1.00 78.56 134 LYS A CA 1
ATOM 1068 C C . LYS A 1 134 ? 18.301 37.394 -14.007 1.00 78.56 134 LYS A C 1
ATOM 1070 O O . LYS A 1 134 ? 18.188 37.989 -15.080 1.00 78.56 134 LYS A O 1
ATOM 1075 N N . LYS A 1 135 ? 19.029 36.274 -13.885 1.00 75.12 135 LYS A N 1
ATOM 1076 C CA . LYS A 1 135 ? 19.738 35.643 -15.017 1.00 75.12 135 LYS A CA 1
ATOM 1077 C C . LYS A 1 135 ? 18.765 35.153 -16.099 1.00 75.12 135 LYS A C 1
ATOM 1079 O O . LYS A 1 135 ? 19.001 35.408 -17.280 1.00 75.12 135 LYS A O 1
ATOM 1084 N N . ARG A 1 136 ? 17.643 34.532 -15.709 1.00 72.38 136 ARG A N 1
ATOM 1085 C CA . ARG A 1 136 ? 16.596 34.069 -16.641 1.00 72.38 136 ARG A CA 1
ATOM 1086 C C . ARG A 1 136 ? 15.965 35.230 -17.417 1.00 72.38 136 ARG A C 1
ATOM 1088 O O . ARG A 1 136 ? 15.894 35.171 -18.640 1.00 72.38 136 ARG A O 1
ATOM 1095 N N . ASN A 1 137 ? 15.615 36.324 -16.741 1.00 73.69 137 ASN A N 1
ATOM 1096 C CA . ASN A 1 137 ? 15.021 37.494 -17.398 1.00 73.69 137 ASN A CA 1
ATOM 1097 C C . ASN A 1 137 ? 15.997 38.209 -18.351 1.00 73.69 137 ASN A C 1
ATOM 1099 O O . ASN A 1 137 ? 15.577 38.686 -19.404 1.00 73.69 137 ASN A O 1
ATOM 1103 N N . LYS A 1 138 ? 17.303 38.244 -18.037 1.00 72.62 138 LYS A N 1
ATOM 1104 C CA . LYS A 1 138 ? 18.329 38.754 -18.968 1.00 72.62 138 LYS A CA 1
ATOM 1105 C C . LYS A 1 138 ? 18.455 37.887 -20.228 1.00 72.62 138 LYS A C 1
ATOM 1107 O O . LYS A 1 138 ? 18.561 38.444 -21.315 1.00 72.62 138 LYS A O 1
ATOM 1112 N N . LYS A 1 139 ? 18.401 36.552 -20.107 1.00 66.12 139 LYS A N 1
ATOM 1113 C CA . LYS A 1 139 ? 18.405 35.643 -21.272 1.00 66.12 139 LYS A CA 1
ATOM 1114 C C . LYS A 1 139 ? 17.176 35.842 -22.165 1.00 66.12 139 LYS A C 1
ATOM 1116 O O . LYS A 1 139 ? 17.321 35.873 -23.379 1.00 66.12 139 LYS A O 1
ATOM 1121 N N . ILE A 1 140 ? 15.994 36.035 -21.577 1.00 65.50 140 ILE A N 1
ATOM 1122 C CA . ILE A 1 140 ? 14.751 36.270 -22.334 1.00 65.50 140 ILE A CA 1
ATOM 1123 C C . ILE A 1 140 ? 14.809 37.600 -23.097 1.00 65.50 140 ILE A C 1
ATOM 1125 O O . ILE A 1 140 ? 14.437 37.645 -24.264 1.00 65.50 140 ILE A O 1
ATOM 1129 N N . LYS A 1 141 ? 15.334 38.670 -22.482 1.00 63.22 14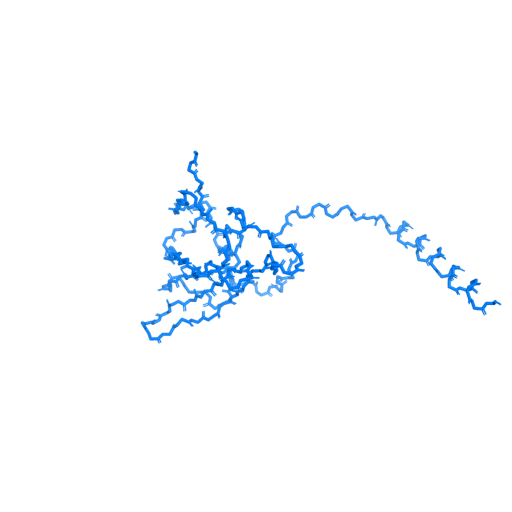1 LYS A N 1
ATOM 1130 C CA . LYS A 1 141 ? 15.502 39.966 -23.164 1.00 63.22 141 LYS A CA 1
ATOM 1131 C C . LYS A 1 141 ? 16.520 39.921 -24.309 1.00 63.22 141 LYS A C 1
ATOM 1133 O O . LYS A 1 141 ? 16.326 40.623 -25.290 1.00 63.22 141 LYS A O 1
ATOM 1138 N N . LYS A 1 142 ? 17.569 39.095 -24.209 1.00 59.56 142 LYS A N 1
ATOM 1139 C CA . LYS A 1 142 ? 18.548 38.900 -25.294 1.00 59.56 142 LYS A CA 1
ATOM 1140 C C . LYS A 1 142 ? 18.011 38.094 -26.482 1.00 59.56 142 LYS A C 1
ATOM 1142 O O . LYS A 1 142 ? 18.560 38.234 -27.555 1.00 59.56 142 LYS A O 1
ATOM 1147 N N . LYS A 1 143 ? 16.974 37.270 -26.295 1.00 58.28 143 LYS A N 1
ATOM 1148 C CA . LYS A 1 143 ? 16.319 36.515 -27.383 1.00 58.28 143 LYS A CA 1
ATOM 1149 C C . LYS A 1 143 ? 15.252 37.317 -28.146 1.00 58.28 143 LYS A C 1
ATOM 1151 O O . LYS A 1 143 ? 14.695 36.804 -29.103 1.00 58.28 143 LYS A O 1
ATOM 1156 N N . LYS A 1 144 ? 14.906 38.519 -27.671 1.00 56.09 144 LYS A N 1
ATOM 1157 C CA . LYS A 1 144 ? 13.892 39.407 -28.271 1.00 56.09 144 LYS A CA 1
ATOM 1158 C C . LYS A 1 144 ? 14.502 40.595 -29.038 1.00 56.09 144 LYS A C 1
ATOM 1160 O O . LYS A 1 144 ? 13.772 41.513 -29.392 1.00 56.09 144 LYS A O 1
ATOM 1165 N N . LYS A 1 145 ? 15.820 40.600 -29.219 1.00 49.62 145 LYS A N 1
ATOM 1166 C CA . LYS A 1 145 ? 16.565 41.471 -30.132 1.00 49.62 145 LYS A CA 1
ATOM 1167 C C . LYS A 1 145 ? 17.219 40.572 -31.164 1.00 49.62 145 LYS A C 1
ATOM 1169 O O . LYS A 1 145 ? 17.347 41.043 -32.304 1.00 49.62 145 LYS A O 1
#

Foldseek 3Di:
DAAEAEDAPLAAEAEAEDEAPQWWKKWKWKAPDPPDTHTQDMDGQDGNVPDGDADDSVNVNLVRLVRCLGPPDDSNIHIYIYTYHDHDDPHYHYDHDN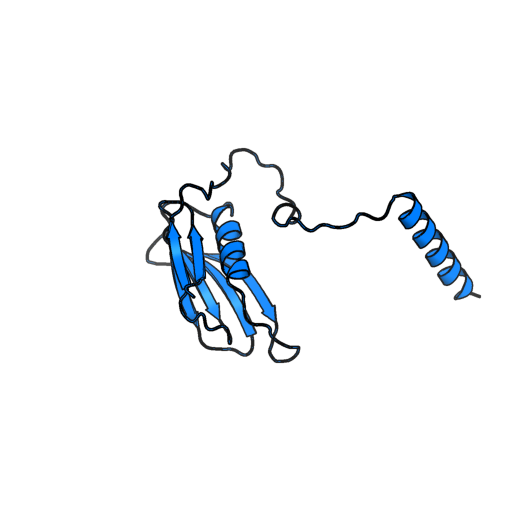VPDRPDPPDPDPPDVPPSDPPPPPPDDPVVVVVVVVVVVVVVVVVVD

Solvent-accessible surface area (backbone atoms only — not comparable to full-atom values): 8915 Å² total; per-residue (Å²): 133,79,45,76,39,75,38,38,66,78,60,45,77,45,82,42,82,47,74,63,78,59,35,26,36,36,39,35,27,38,33,73,54,97,86,53,73,40,81,73,53,76,50,80,39,40,34,62,94,72,63,52,48,70,75,51,72,68,53,55,42,48,53,50,55,54,48,64,69,33,89,84,52,51,74,88,25,34,38,35,37,38,40,28,22,87,60,78,74,94,50,75,42,81,42,73,29,85,82,51,70,77,80,76,83,87,64,91,61,87,77,58,90,69,78,86,53,95,69,82,70,80,73,73,51,74,67,57,55,54,51,53,52,53,54,52,53,52,54,56,58,62,73,74,110

pLDDT: mean 76.38, std 14.62, range [40.31, 93.0]

Secondary structure (DSSP, 8-state):
--EEEEE-TT-EEEEEEE---SEEEEEEEEEEETTEEEEEEEEEEEEGGG---PPPHHHHHHHHHHHHHSTT--TTSEEEEEEESS---S-EEEEE-TTSPPPPTT------TTTTS--------HHHHHHHHHHHHHHHHHTT-

Mean predicted aligned error: 14.31 Å

Sequence (145 aa):
MTEKVLIPQGTKLDIQYGEDQGSNLIHAFLKITDYSDNFLLAMFNGYESTDRTSFTVQDIQKIILMAIVHPSFSKNSTLILRIVGDTEFSNLEIEESSRVKVPNRKTKKKIDQAEILPLTKKNSSKSQRKQARKKRNKKIKKKKK

Nearest PDB structures (foldseek):
  5ksb-assembly2_F  TM=2.798E-01  e=6.964E-02  Homo sapiens
  6fwd-assembly1_B-2  TM=2.481E-01  e=8.400E-02  Homo sapiens
  4e41-assembly2_J  TM=2.694E-01  e=1.894E-01  Homo sapiens
  7n2q-assembly1_F  TM=2.357E-01  e=1.223E-01  Homo sapiens
  7rlk-assembly1_B  TM=2.689E-01  e=3.325E-01  Notamacropus eugenii